Protein AF-R5SFQ6-F1 (afdb_monomer_lite)

Structure (mmCIF, N/CA/C/O backbone):
data_AF-R5SFQ6-F1
#
_entry.id   AF-R5SFQ6-F1
#
loop_
_atom_site.group_PDB
_atom_site.id
_atom_site.type_symbol
_atom_site.label_atom_id
_atom_site.label_alt_id
_atom_site.label_comp_id
_atom_site.label_asym_id
_atom_site.label_entity_id
_atom_site.label_seq_id
_atom_site.pdbx_PDB_ins_code
_atom_site.Cartn_x
_atom_site.Cartn_y
_atom_site.Cartn_z
_atom_site.occupancy
_atom_site.B_iso_or_equiv
_atom_site.auth_seq_id
_atom_site.auth_comp_id
_atom_site.auth_asym_id
_atom_site.auth_atom_id
_atom_site.pdbx_PDB_model_num
ATOM 1 N N . MET A 1 1 ? 14.998 -2.281 -19.576 1.00 63.16 1 MET A N 1
ATOM 2 C CA . MET A 1 1 ? 15.792 -1.594 -18.545 1.00 63.16 1 MET A CA 1
ATOM 3 C C . MET A 1 1 ? 16.994 -2.452 -18.244 1.00 63.16 1 MET A C 1
ATOM 5 O O . MET A 1 1 ? 16.873 -3.673 -18.250 1.00 63.16 1 MET A O 1
ATOM 9 N N . GLU A 1 2 ? 18.137 -1.828 -18.032 1.00 80.31 2 GLU A N 1
ATOM 10 C CA . GLU A 1 2 ? 19.325 -2.505 -17.527 1.00 80.31 2 GLU A CA 1
ATOM 11 C C . GLU A 1 2 ? 19.149 -2.828 -16.032 1.00 80.31 2 GLU A C 1
ATOM 13 O O . GLU A 1 2 ? 18.445 -2.115 -15.317 1.00 80.31 2 GLU A O 1
ATOM 18 N N . LEU A 1 3 ? 19.805 -3.880 -15.528 1.00 78.56 3 LEU A N 1
ATOM 19 C CA . LEU A 1 3 ? 19.635 -4.347 -14.140 1.00 78.56 3 LEU A CA 1
ATOM 20 C C . LEU A 1 3 ? 19.869 -3.233 -13.100 1.00 78.56 3 LEU A C 1
ATOM 22 O O . LEU A 1 3 ? 19.129 -3.116 -12.130 1.00 78.56 3 LEU A O 1
ATOM 26 N N . HIS A 1 4 ? 20.849 -2.365 -13.354 1.00 83.00 4 HIS A N 1
ATOM 27 C CA . HIS A 1 4 ? 21.179 -1.234 -12.487 1.00 83.00 4 HIS A CA 1
ATOM 28 C C . HIS A 1 4 ? 20.092 -0.145 -12.439 1.00 83.00 4 HIS A C 1
ATOM 30 O O . HIS A 1 4 ? 20.047 0.634 -11.490 1.00 83.00 4 HIS A O 1
ATOM 36 N N . GLU A 1 5 ? 19.245 -0.040 -13.466 1.00 82.25 5 GLU A N 1
ATOM 37 C CA . GLU A 1 5 ? 18.097 0.874 -13.472 1.00 82.25 5 GLU A CA 1
ATOM 38 C C . GLU A 1 5 ? 16.988 0.303 -12.588 1.00 82.25 5 GLU A C 1
ATOM 40 O O . GLU A 1 5 ? 16.450 1.012 -11.743 1.00 82.25 5 GLU A O 1
ATOM 45 N N . ILE A 1 6 ? 16.739 -1.005 -12.698 1.00 80.25 6 ILE A N 1
ATOM 46 C CA . ILE A 1 6 ? 15.754 -1.707 -11.869 1.00 80.25 6 ILE A CA 1
ATOM 47 C C . ILE A 1 6 ? 16.154 -1.665 -10.385 1.00 80.25 6 ILE A C 1
ATOM 49 O O . ILE A 1 6 ? 15.312 -1.410 -9.528 1.00 80.25 6 ILE A O 1
ATOM 53 N N . GLU A 1 7 ? 17.438 -1.846 -10.057 1.00 83.50 7 GLU A N 1
ATOM 54 C CA . GLU A 1 7 ? 17.934 -1.726 -8.676 1.00 83.50 7 GLU A CA 1
ATOM 55 C C . GLU A 1 7 ? 17.702 -0.325 -8.085 1.00 83.50 7 GLU A C 1
ATOM 57 O O . GLU A 1 7 ? 17.298 -0.211 -6.926 1.00 83.50 7 GLU A O 1
ATOM 62 N N . ARG A 1 8 ? 17.887 0.743 -8.876 1.00 85.06 8 ARG A N 1
ATOM 63 C CA . ARG A 1 8 ? 17.595 2.118 -8.432 1.00 85.06 8 ARG A CA 1
ATOM 64 C C . ARG A 1 8 ? 16.106 2.346 -8.204 1.00 85.06 8 ARG A C 1
ATOM 66 O O . ARG A 1 8 ? 15.744 2.985 -7.216 1.00 85.06 8 ARG A O 1
ATOM 73 N N . ASP A 1 9 ? 15.255 1.825 -9.080 1.00 80.94 9 ASP A N 1
ATOM 74 C CA . ASP A 1 9 ? 13.803 1.961 -8.940 1.00 80.94 9 ASP A CA 1
ATOM 75 C C . ASP A 1 9 ? 13.290 1.191 -7.713 1.00 80.94 9 ASP A C 1
ATOM 77 O O . ASP A 1 9 ? 12.468 1.704 -6.947 1.00 80.94 9 ASP A O 1
ATOM 81 N N . ILE A 1 10 ? 13.862 0.013 -7.436 1.00 80.81 10 ILE A N 1
ATOM 82 C CA . ILE A 1 10 ? 13.618 -0.737 -6.197 1.00 80.81 10 ILE A CA 1
ATOM 83 C C . ILE A 1 10 ? 14.050 0.077 -4.968 1.00 80.81 10 ILE A C 1
ATOM 85 O O . ILE A 1 10 ? 13.305 0.149 -3.988 1.00 80.81 10 ILE A O 1
ATOM 89 N N . GLU A 1 11 ? 15.232 0.699 -4.977 1.00 83.75 11 GLU A N 1
ATOM 90 C CA . GLU A 1 11 ? 15.692 1.543 -3.864 1.00 83.75 11 GLU A CA 1
ATOM 91 C C . GLU A 1 11 ? 14.794 2.764 -3.640 1.00 83.75 11 GLU A C 1
ATOM 93 O O . GLU A 1 11 ? 14.486 3.097 -2.489 1.00 83.75 11 GLU A O 1
ATOM 98 N N . ALA A 1 12 ? 14.328 3.401 -4.714 1.00 82.50 12 ALA A N 1
ATOM 99 C CA . ALA A 1 12 ? 13.399 4.521 -4.641 1.00 82.50 12 ALA A CA 1
ATOM 100 C C . ALA A 1 12 ? 12.064 4.100 -4.008 1.00 82.50 12 ALA A C 1
ATOM 102 O O . ALA A 1 12 ? 11.585 4.764 -3.084 1.00 82.50 12 ALA A O 1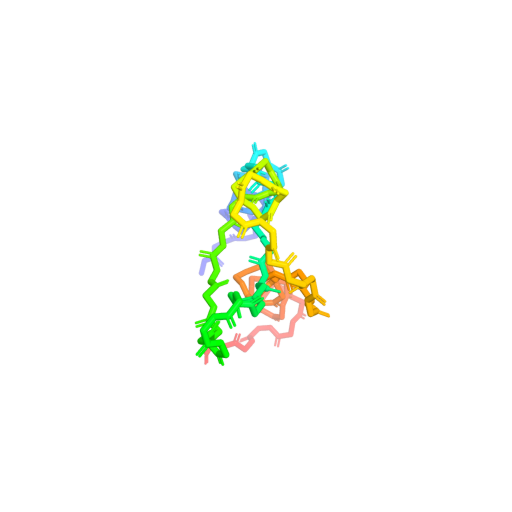
ATOM 103 N N . LEU A 1 13 ? 11.506 2.957 -4.421 1.00 77.19 13 LEU A N 1
ATOM 104 C CA . LEU A 1 13 ? 10.278 2.412 -3.839 1.00 77.19 13 LEU A CA 1
ATOM 105 C C . LEU A 1 13 ? 10.456 2.006 -2.378 1.00 77.19 13 LEU A C 1
ATOM 107 O O . LEU A 1 13 ? 9.617 2.346 -1.546 1.00 77.19 13 LEU A O 1
ATOM 111 N N . LYS A 1 14 ? 11.565 1.350 -2.025 1.00 78.44 14 LYS A N 1
ATOM 112 C CA . LYS A 1 14 ? 11.872 0.997 -0.628 1.00 78.44 14 LYS A CA 1
ATOM 113 C C . LYS A 1 14 ? 12.053 2.222 0.269 1.00 78.44 14 LYS A C 1
ATOM 115 O O . LYS A 1 14 ? 11.824 2.127 1.472 1.00 78.44 14 LYS A O 1
ATOM 120 N N . SER A 1 15 ? 12.479 3.346 -0.304 1.00 81.69 15 SER A N 1
ATOM 121 C CA . SER A 1 15 ? 12.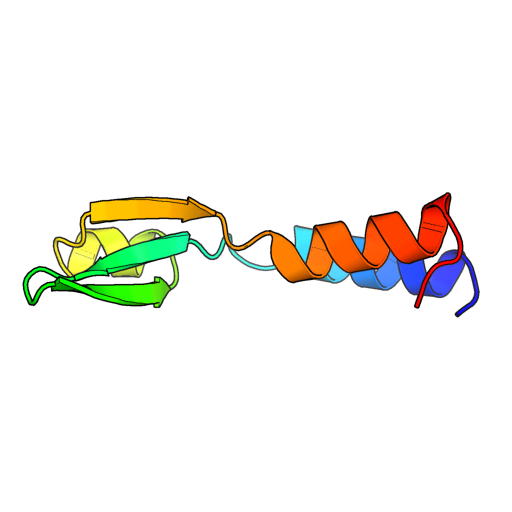630 4.621 0.405 1.00 81.69 15 SER A CA 1
ATOM 122 C C . SER A 1 15 ? 11.316 5.399 0.507 1.00 81.69 15 SER A C 1
ATOM 124 O O . SER A 1 15 ? 11.208 6.326 1.313 1.00 81.69 15 SER A O 1
ATOM 126 N N . SER A 1 16 ? 10.313 5.039 -0.297 1.00 77.06 16 SER A N 1
ATOM 127 C CA . SER A 1 16 ? 8.994 5.655 -0.238 1.00 77.06 16 SER A CA 1
ATOM 128 C C . SER A 1 16 ? 8.235 5.220 1.028 1.00 77.06 16 SER A C 1
ATOM 130 O O . SER A 1 16 ? 8.398 4.094 1.510 1.00 77.06 16 SER A O 1
ATOM 132 N N . PRO A 1 17 ? 7.407 6.099 1.620 1.00 77.69 17 PRO A N 1
ATOM 133 C CA . PRO A 1 17 ? 6.581 5.724 2.757 1.00 77.69 17 PRO A CA 1
ATOM 134 C C . PRO A 1 17 ? 5.618 4.596 2.392 1.00 77.69 17 PRO A C 1
ATOM 136 O O . PRO A 1 17 ? 4.951 4.655 1.363 1.00 77.69 17 PRO A O 1
ATOM 139 N N . LEU A 1 18 ? 5.480 3.620 3.289 1.00 80.31 18 LEU A N 1
ATOM 140 C CA . LEU A 1 18 ? 4.567 2.494 3.118 1.00 80.31 18 LEU A CA 1
ATOM 141 C C . LEU A 1 18 ? 3.137 2.969 2.798 1.00 80.31 18 LEU A C 1
ATOM 143 O O . LEU A 1 18 ? 2.504 3.670 3.602 1.00 80.31 18 LEU A O 1
ATOM 147 N N . VAL A 1 19 ? 2.619 2.544 1.645 1.00 87.19 19 VAL A N 1
ATOM 148 C CA . VAL A 1 19 ? 1.243 2.807 1.221 1.00 87.19 19 VAL A CA 1
ATOM 149 C C . VAL A 1 19 ? 0.377 1.598 1.548 1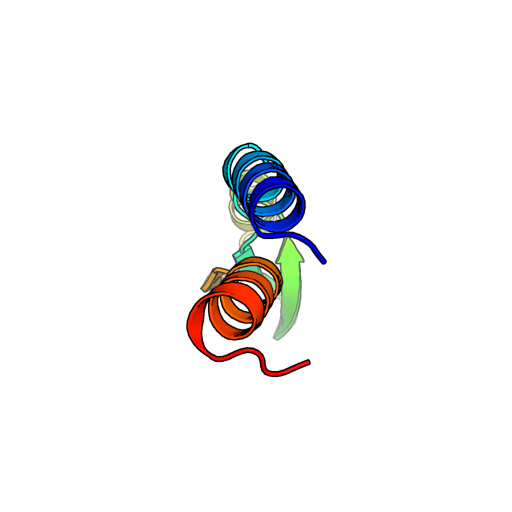.00 87.19 19 VAL A C 1
ATOM 151 O O . VAL A 1 19 ? 0.677 0.458 1.202 1.00 87.19 19 VAL A O 1
ATOM 154 N N . LEU A 1 20 ? -0.724 1.852 2.241 1.00 90.31 20 LEU A N 1
ATOM 155 C CA . LEU A 1 20 ? -1.698 0.855 2.650 1.00 90.31 20 LEU A CA 1
ATOM 156 C C . LEU A 1 20 ? -2.979 1.033 1.851 1.00 90.31 20 LEU A C 1
ATOM 158 O O . LEU A 1 20 ? -3.481 2.147 1.701 1.00 90.31 20 LEU A O 1
ATOM 162 N N . VAL A 1 21 ? -3.567 -0.072 1.417 1.00 92.69 21 VAL A N 1
ATOM 163 C CA . VAL A 1 21 ? -4.953 -0.096 0.972 1.00 92.69 21 VAL A CA 1
ATOM 164 C C . VAL A 1 21 ? -5.839 -0.290 2.198 1.00 92.69 21 VAL A C 1
ATOM 166 O O . VAL A 1 21 ? -5.802 -1.325 2.866 1.00 92.69 21 VAL A O 1
ATOM 169 N N . CYS A 1 22 ? -6.644 0.725 2.501 1.00 95.25 22 CYS A N 1
ATOM 170 C CA . CYS A 1 22 ? -7.580 0.722 3.618 1.00 95.25 22 CYS A CA 1
ATOM 171 C C . CYS A 1 22 ? -9.027 0.889 3.131 1.00 95.25 22 CYS A C 1
ATOM 173 O O . CYS A 1 22 ? -9.297 1.496 2.089 1.00 95.25 22 CYS A O 1
ATOM 175 N N . ARG A 1 23 ? -9.984 0.374 3.907 1.00 97.19 23 ARG A N 1
ATOM 176 C CA . ARG A 1 23 ? -11.417 0.624 3.740 1.00 97.19 23 ARG A CA 1
ATOM 177 C C . ARG A 1 23 ? -11.858 1.732 4.692 1.00 97.19 23 ARG A C 1
ATOM 179 O O . ARG A 1 23 ? -11.718 1.610 5.905 1.00 97.19 23 ARG A O 1
ATOM 186 N N . THR A 1 24 ? -12.414 2.807 4.147 1.00 96.12 24 THR A N 1
ATOM 187 C CA . THR A 1 24 ? -12.920 3.932 4.940 1.00 96.12 24 THR A CA 1
ATOM 188 C C . THR A 1 24 ? -14.170 3.544 5.735 1.00 96.12 24 THR A C 1
ATOM 190 O O . THR A 1 24 ? -14.858 2.590 5.360 1.00 96.12 24 THR A O 1
ATOM 193 N N . PRO A 1 25 ? -14.559 4.323 6.764 1.00 96.19 25 PRO A N 1
ATOM 194 C CA . PRO A 1 25 ? -15.822 4.110 7.480 1.00 96.19 25 PRO A CA 1
ATOM 195 C C . PRO A 1 25 ? -17.070 4.146 6.582 1.00 96.19 25 PRO A C 1
ATOM 197 O O . PRO A 1 25 ? -18.093 3.562 6.916 1.00 96.19 25 PRO A O 1
ATOM 200 N N . GLN A 1 26 ? -16.987 4.797 5.416 1.00 95.88 26 GLN A N 1
ATOM 201 C CA . GLN A 1 26 ? -18.063 4.815 4.414 1.00 95.88 26 GLN A CA 1
ATOM 202 C C . GLN A 1 26 ? -18.032 3.594 3.472 1.00 95.88 26 GLN A C 1
ATOM 204 O O . GLN A 1 26 ? -18.763 3.561 2.486 1.00 95.88 26 GLN A O 1
ATOM 209 N N . GLY A 1 27 ? -17.148 2.623 3.715 1.00 95.25 27 GLY A N 1
ATOM 210 C CA . GLY A 1 27 ? -17.011 1.398 2.926 1.00 95.25 27 GLY A CA 1
ATOM 211 C C . GLY A 1 27 ? -16.174 1.527 1.650 1.00 95.25 27 GLY A C 1
ATOM 212 O O . GLY A 1 27 ? -16.076 0.557 0.901 1.00 95.25 27 GLY A O 1
ATOM 213 N N . ARG A 1 28 ? -15.546 2.681 1.378 1.00 96.06 28 ARG A N 1
ATOM 214 C CA . ARG A 1 28 ? -14.736 2.881 0.160 1.00 96.06 28 ARG A CA 1
ATOM 215 C C . ARG A 1 28 ? -13.324 2.341 0.344 1.00 96.06 28 ARG A C 1
ATOM 217 O O . ARG A 1 28 ? -12.721 2.575 1.383 1.00 96.06 28 ARG A O 1
ATOM 224 N N . VAL A 1 29 ? -12.773 1.688 -0.674 1.00 95.19 29 VAL A N 1
ATOM 225 C CA . VAL A 1 29 ? -11.377 1.224 -0.675 1.00 95.19 29 VAL A CA 1
ATOM 226 C C . VAL A 1 29 ? -10.478 2.319 -1.250 1.00 95.19 29 VAL A C 1
ATOM 228 O O . VAL A 1 29 ? -10.777 2.859 -2.315 1.00 95.19 29 VAL A O 1
ATOM 231 N N . LYS A 1 30 ? -9.413 2.687 -0.531 1.00 93.44 30 LYS A N 1
ATOM 232 C CA . LYS A 1 30 ? -8.443 3.709 -0.947 1.00 93.44 30 LYS A CA 1
ATOM 233 C C . LYS A 1 30 ? -7.028 3.362 -0.490 1.00 93.44 30 LYS A C 1
ATOM 235 O O . LYS A 1 30 ? -6.839 2.938 0.648 1.00 93.44 30 LYS A O 1
ATOM 240 N N . ALA A 1 31 ? -6.052 3.631 -1.353 1.00 91.69 31 ALA A N 1
ATOM 241 C CA . ALA A 1 31 ? -4.640 3.651 -0.991 1.00 91.69 31 ALA A CA 1
ATOM 242 C C . ALA A 1 31 ? -4.306 4.941 -0.219 1.00 91.69 31 ALA A C 1
ATOM 244 O O . ALA A 1 31 ? -4.753 6.028 -0.596 1.00 91.69 31 ALA A O 1
ATOM 245 N N . MET A 1 32 ? -3.572 4.827 0.886 1.00 92.38 32 MET A N 1
ATOM 246 C CA . MET A 1 32 ? -3.161 5.945 1.736 1.00 92.38 32 MET A CA 1
ATOM 247 C C . MET A 1 32 ? -1.989 5.562 2.649 1.00 92.38 32 MET A C 1
ATOM 249 O O . MET A 1 32 ? -1.676 4.388 2.804 1.00 92.38 32 MET A O 1
ATOM 253 N N . SER A 1 33 ? -1.350 6.538 3.295 1.00 91.38 33 SER A N 1
ATOM 254 C CA . SER A 1 33 ? -0.313 6.254 4.295 1.00 91.38 33 SER A CA 1
ATOM 255 C C . SER A 1 33 ? -0.890 5.602 5.558 1.00 91.38 33 SER A C 1
ATOM 257 O O . SER A 1 33 ? -2.074 5.766 5.875 1.00 91.38 33 SER A O 1
ATOM 259 N N . LEU A 1 34 ? -0.031 4.933 6.337 1.00 90.00 34 LEU A N 1
ATOM 260 C CA . LEU A 1 34 ? -0.385 4.408 7.663 1.00 90.00 34 LEU A CA 1
ATOM 261 C C . LEU A 1 34 ? -1.026 5.482 8.550 1.00 90.00 34 LEU A C 1
ATOM 263 O O . LEU A 1 34 ? -2.100 5.260 9.109 1.00 90.00 34 LEU A O 1
ATOM 267 N N . GLN A 1 35 ? -0.401 6.660 8.629 1.00 92.44 35 GLN A N 1
ATOM 268 C CA . GLN A 1 35 ? -0.913 7.778 9.419 1.00 92.44 35 GLN A CA 1
ATOM 269 C C . GLN A 1 35 ? -2.339 8.147 8.999 1.00 92.44 35 GLN A C 1
ATOM 271 O O . GLN A 1 35 ? -3.223 8.267 9.845 1.00 92.44 35 GLN A O 1
ATOM 276 N N . LYS A 1 36 ? -2.600 8.255 7.690 1.00 93.75 36 LYS A N 1
ATOM 277 C CA . LYS A 1 36 ? -3.926 8.632 7.200 1.00 93.75 36 LYS A CA 1
ATOM 278 C C . LYS A 1 36 ? -4.977 7.555 7.455 1.00 93.75 36 LYS A C 1
ATOM 280 O O . LYS A 1 36 ? -6.129 7.881 7.749 1.00 93.75 36 LYS A O 1
ATOM 285 N N . CYS A 1 37 ? -4.588 6.286 7.361 1.00 93.12 37 CYS A N 1
ATOM 286 C CA . CYS A 1 37 ? -5.467 5.161 7.662 1.00 93.12 37 CYS A CA 1
ATOM 287 C C . CYS A 1 37 ? -5.941 5.216 9.125 1.00 93.12 37 CYS A C 1
ATOM 289 O O . CYS A 1 37 ? -7.143 5.120 9.378 1.00 93.12 37 CYS A O 1
ATOM 291 N N . VAL A 1 38 ? -5.031 5.510 10.061 1.00 93.75 38 VAL A N 1
ATOM 292 C CA . VAL A 1 38 ? -5.353 5.705 11.485 1.00 93.75 38 VAL A CA 1
ATOM 293 C C . VAL A 1 38 ? -6.217 6.950 11.708 1.00 93.75 38 VAL A C 1
ATOM 295 O O . VAL A 1 38 ? -7.282 6.850 12.312 1.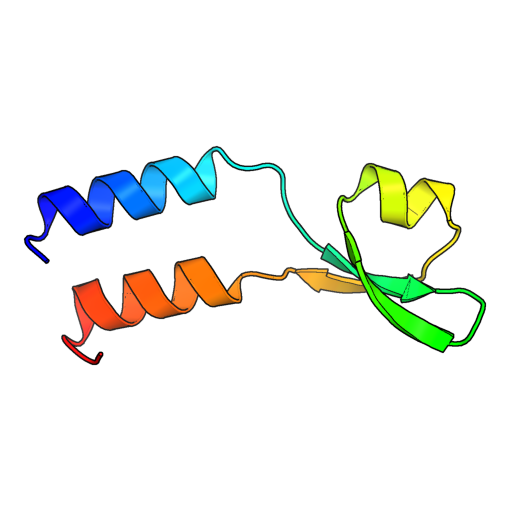00 93.75 38 VAL A O 1
ATOM 298 N N . GLU A 1 39 ? -5.812 8.111 11.183 1.00 96.56 39 GLU A N 1
ATOM 299 C CA . GLU A 1 39 ? -6.533 9.387 11.356 1.00 96.56 39 GLU A CA 1
ATOM 300 C C . GLU A 1 39 ? -7.986 9.337 10.867 1.00 96.56 39 GLU A C 1
ATOM 302 O O . GLU A 1 39 ? -8.854 10.025 11.398 1.00 96.56 39 GLU A O 1
ATOM 307 N N . THR A 1 40 ? -8.257 8.546 9.829 1.00 95.12 40 THR A N 1
ATOM 308 C CA . THR A 1 40 ? -9.595 8.428 9.235 1.00 95.12 40 THR A CA 1
ATOM 309 C C . THR A 1 40 ? -10.450 7.333 9.870 1.00 95.12 40 THR A C 1
ATOM 311 O O . THR A 1 40 ? -11.599 7.163 9.459 1.00 95.12 40 THR A O 1
ATOM 314 N N . GLY A 1 41 ? -9.915 6.580 10.838 1.00 95.44 41 GLY A N 1
ATOM 315 C CA . GLY A 1 41 ? -10.582 5.406 11.405 1.00 95.44 41 GLY A CA 1
ATOM 316 C C . GLY A 1 41 ? -10.844 4.314 10.364 1.00 95.44 41 GLY A C 1
ATOM 317 O O . GLY A 1 41 ? -11.827 3.582 10.471 1.00 95.44 41 GLY A O 1
ATOM 318 N N . SER A 1 42 ? -10.018 4.247 9.318 1.00 96.38 42 SER A N 1
ATOM 319 C CA . SER A 1 42 ? -10.151 3.250 8.258 1.00 96.38 42 SER A CA 1
ATOM 320 C C . SER A 1 42 ? -9.634 1.892 8.730 1.00 96.38 42 SER A C 1
ATOM 322 O O . SER A 1 42 ? -8.697 1.810 9.523 1.00 96.38 42 SER A O 1
ATOM 324 N N . SER A 1 43 ? -10.212 0.808 8.214 1.00 95.69 43 SER A N 1
ATOM 325 C CA . SER A 1 43 ? -9.703 -0.542 8.448 1.00 95.69 43 SER A CA 1
ATOM 326 C C . SER A 1 43 ? -8.659 -0.916 7.401 1.00 95.69 43 SER A C 1
ATOM 328 O O . SER A 1 43 ? -8.868 -0.745 6.199 1.00 95.69 43 SER A O 1
ATOM 330 N N . PHE A 1 44 ? -7.520 -1.428 7.859 1.00 93.62 44 PHE A N 1
ATOM 331 C CA . PHE A 1 44 ? -6.472 -1.955 6.989 1.00 93.62 44 PHE A CA 1
ATOM 332 C C . PHE A 1 44 ? -6.964 -3.189 6.218 1.00 93.62 44 PHE A C 1
ATOM 334 O O . PHE A 1 44 ? -7.650 -4.037 6.792 1.00 93.62 44 PHE A O 1
ATOM 341 N N . LEU A 1 45 ? -6.603 -3.289 4.933 1.00 91.12 45 LEU A N 1
ATOM 342 C CA . LEU A 1 45 ? -6.843 -4.478 4.112 1.00 91.12 45 LEU A CA 1
ATOM 343 C C . LEU A 1 45 ? -5.527 -5.164 3.724 1.00 91.12 45 LEU A C 1
ATOM 345 O O . LEU A 1 45 ? -5.316 -6.315 4.090 1.00 91.12 45 LEU A O 1
ATOM 349 N N . TYR A 1 46 ? -4.664 -4.470 2.979 1.00 87.88 46 TYR A N 1
ATOM 350 C CA . TYR A 1 46 ? -3.371 -4.982 2.511 1.00 87.88 46 TYR A CA 1
ATOM 351 C C . TYR A 1 46 ? -2.410 -3.827 2.191 1.00 87.88 46 TYR A C 1
ATOM 353 O O . TYR A 1 46 ? -2.817 -2.667 2.115 1.00 87.88 46 TYR A O 1
ATOM 361 N N . VAL A 1 47 ? -1.118 -4.123 2.052 1.00 87.44 47 VAL A N 1
ATOM 362 C CA . VAL A 1 47 ? -0.108 -3.144 1.618 1.00 87.44 47 VAL A CA 1
ATOM 363 C C . VAL A 1 47 ? -0.171 -3.018 0.097 1.00 87.44 47 VAL A C 1
ATOM 365 O O . VAL A 1 47 ? -0.248 -4.034 -0.582 1.00 87.44 47 VAL A O 1
ATOM 368 N N . ALA A 1 48 ? -0.134 -1.799 -0.441 1.00 83.81 48 ALA A N 1
ATOM 369 C CA . ALA A 1 48 ? -0.011 -1.589 -1.882 1.00 83.81 48 ALA A CA 1
ATOM 370 C C . ALA A 1 48 ? 1.453 -1.828 -2.293 1.00 83.81 48 ALA A C 1
ATOM 3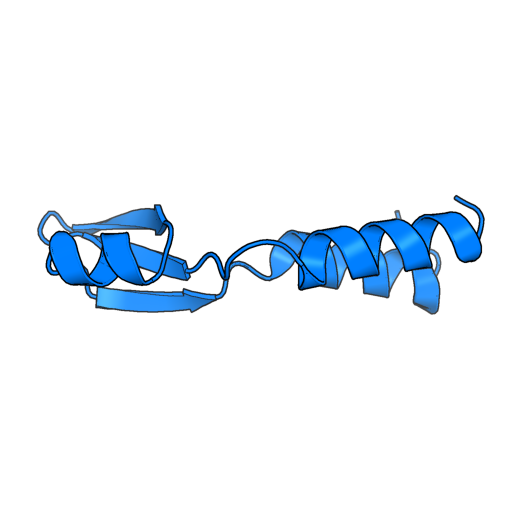72 O O . ALA A 1 48 ? 2.262 -0.904 -2.239 1.00 83.81 48 ALA A O 1
ATOM 373 N N . VAL A 1 49 ? 1.801 -3.080 -2.614 1.00 74.50 49 VAL A N 1
ATOM 374 C CA . VAL A 1 49 ? 3.159 -3.492 -3.037 1.00 74.50 49 VAL A CA 1
ATOM 375 C C . VAL A 1 49 ? 3.265 -3.646 -4.563 1.00 74.50 49 VAL A C 1
ATOM 377 O O . VAL A 1 49 ? 4.333 -3.965 -5.073 1.00 74.50 49 VAL A O 1
ATOM 380 N N . ASP A 1 50 ? 2.180 -3.370 -5.294 1.00 69.94 50 ASP A N 1
ATOM 381 C CA . ASP A 1 50 ? 2.010 -3.718 -6.712 1.00 69.94 50 ASP A CA 1
ATOM 382 C C . ASP A 1 50 ? 3.145 -3.204 -7.622 1.00 69.94 50 ASP A C 1
ATOM 384 O O . ASP A 1 50 ? 3.556 -3.896 -8.550 1.00 69.94 50 ASP A O 1
ATOM 388 N N . GLU A 1 51 ? 3.699 -2.019 -7.348 1.00 68.50 51 GLU A N 1
ATOM 389 C CA . GLU A 1 51 ? 4.797 -1.446 -8.145 1.00 68.50 51 GLU A CA 1
ATOM 390 C C . GLU A 1 51 ? 6.144 -2.145 -7.893 1.00 68.50 51 GLU A C 1
ATOM 392 O O . GLU A 1 51 ? 6.943 -2.301 -8.816 1.00 68.50 51 GLU A O 1
ATOM 397 N N . LEU A 1 52 ? 6.392 -2.609 -6.664 1.00 72.69 52 LEU A N 1
ATOM 398 C CA . LEU A 1 52 ? 7.616 -3.338 -6.327 1.00 72.69 52 LEU A CA 1
ATOM 399 C C . LEU A 1 52 ? 7.566 -4.772 -6.864 1.00 72.69 52 LEU A C 1
ATOM 401 O O . LEU A 1 52 ? 8.564 -5.255 -7.395 1.00 72.69 52 LEU A O 1
ATOM 405 N N . ASP A 1 53 ? 6.410 -5.429 -6.765 1.00 77.56 53 ASP A N 1
ATOM 406 C CA . ASP A 1 53 ? 6.219 -6.785 -7.285 1.00 77.56 53 ASP A CA 1
ATOM 407 C C . ASP A 1 53 ? 6.387 -6.819 -8.812 1.00 77.56 53 ASP A C 1
ATOM 409 O O . ASP A 1 53 ? 7.078 -7.695 -9.330 1.00 77.56 53 ASP A O 1
ATOM 413 N N . ALA A 1 54 ? 5.841 -5.829 -9.529 1.00 75.50 54 ALA A N 1
ATOM 414 C CA . ALA A 1 54 ? 6.008 -5.705 -10.977 1.00 75.50 54 ALA A CA 1
ATOM 415 C C . ALA A 1 54 ? 7.475 -5.488 -11.389 1.00 75.50 54 ALA A C 1
ATOM 417 O O . ALA A 1 54 ? 7.954 -6.123 -12.328 1.00 75.50 54 ALA A O 1
ATOM 418 N N . LEU A 1 55 ? 8.215 -4.633 -10.673 1.00 74.00 55 LEU A N 1
ATOM 419 C CA . LEU A 1 55 ? 9.635 -4.403 -10.959 1.00 74.00 55 LEU A CA 1
ATOM 420 C C . LEU A 1 55 ? 10.492 -5.638 -10.680 1.00 74.00 55 LEU A C 1
ATOM 422 O O . LEU A 1 55 ? 11.408 -5.931 -11.447 1.00 74.00 55 LEU A O 1
ATOM 426 N N . LEU A 1 56 ? 10.202 -6.378 -9.608 1.00 79.81 56 LEU A N 1
ATOM 427 C CA . LEU A 1 56 ? 10.903 -7.623 -9.294 1.00 79.81 56 LEU A CA 1
ATOM 428 C C . LEU A 1 56 ? 10.600 -8.719 -10.319 1.00 79.81 56 LEU A C 1
ATOM 430 O O . LEU A 1 56 ? 11.523 -9.418 -10.738 1.00 79.81 56 LEU A O 1
ATOM 434 N N . ASP A 1 57 ? 9.345 -8.849 -10.754 1.00 80.00 57 ASP A N 1
ATOM 435 C CA . ASP A 1 57 ? 8.960 -9.784 -11.815 1.00 80.00 57 ASP A CA 1
ATOM 436 C C . ASP A 1 57 ? 9.692 -9.460 -13.124 1.00 80.00 57 ASP A C 1
ATOM 438 O O . ASP A 1 57 ? 10.312 -10.337 -13.723 1.00 80.00 57 ASP A O 1
ATOM 442 N N . GLN A 1 58 ? 9.756 -8.182 -13.505 1.00 79.12 58 GLN A N 1
ATOM 443 C CA . GLN A 1 58 ? 10.513 -7.752 -14.677 1.00 79.12 58 GLN A CA 1
ATOM 444 C C . GLN A 1 58 ? 12.019 -8.030 -14.543 1.00 79.12 58 GLN A C 1
ATOM 446 O O . GLN A 1 58 ? 12.648 -8.465 -15.509 1.00 79.12 58 GLN A O 1
ATOM 451 N N . ALA A 1 59 ? 12.611 -7.812 -13.363 1.00 76.31 59 ALA A N 1
ATOM 452 C CA . ALA A 1 59 ? 14.040 -8.041 -13.132 1.00 76.31 59 ALA A CA 1
ATOM 453 C C . ALA A 1 59 ? 14.421 -9.525 -13.192 1.00 7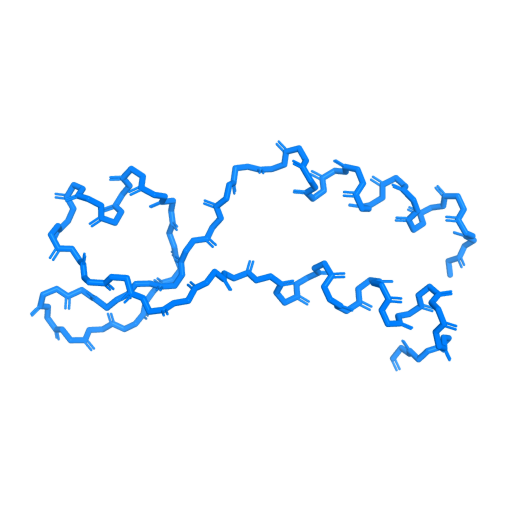6.31 59 ALA A C 1
ATOM 455 O O . ALA A 1 59 ? 15.479 -9.877 -13.714 1.00 76.31 59 ALA A O 1
ATOM 456 N N . ILE A 1 60 ? 13.582 -10.384 -12.607 1.00 81.19 60 ILE A N 1
ATOM 457 C CA . ILE A 1 60 ? 13.879 -11.804 -12.390 1.00 81.19 60 ILE A CA 1
ATOM 458 C C . ILE A 1 60 ? 13.396 -12.648 -13.570 1.00 81.19 60 ILE A C 1
ATOM 460 O O . ILE A 1 60 ? 14.118 -13.533 -14.030 1.00 81.19 60 ILE A O 1
ATOM 464 N N . ASN A 1 61 ? 12.189 -12.373 -14.064 1.00 81.12 61 ASN A N 1
ATOM 465 C CA . ASN A 1 61 ? 11.514 -13.177 -15.081 1.00 81.12 61 ASN A CA 1
ATOM 466 C C . ASN A 1 61 ? 11.545 -12.531 -16.477 1.00 81.12 61 ASN A C 1
ATOM 468 O O . ASN A 1 61 ? 11.235 -13.205 -17.460 1.00 81.12 61 ASN A O 1
ATOM 472 N N . GLY A 1 62 ? 11.953 -11.262 -16.599 1.00 69.31 62 GLY A N 1
ATOM 473 C CA . GLY A 1 62 ? 12.051 -10.562 -17.887 1.00 69.31 62 GLY A CA 1
ATOM 474 C C . GLY A 1 62 ? 10.698 -10.232 -18.525 1.00 69.31 62 GLY A C 1
ATOM 475 O O . GLY A 1 62 ? 10.642 -9.917 -19.714 1.00 69.31 62 GLY A O 1
ATOM 476 N N . THR A 1 63 ? 9.609 -10.331 -17.765 1.00 59.34 63 THR A N 1
ATOM 477 C CA . THR A 1 63 ? 8.238 -10.078 -18.208 1.00 59.34 63 THR A CA 1
ATOM 478 C C . THR A 1 63 ? 7.876 -8.605 -18.008 1.00 59.34 63 THR A C 1
ATOM 480 O O . THR A 1 63 ? 8.056 -8.053 -16.928 1.00 59.34 63 THR A O 1
ATOM 483 N N . ALA A 1 64 ? 7.420 -7.956 -19.083 1.00 54.53 64 ALA A N 1
ATOM 484 C CA . ALA A 1 64 ? 6.914 -6.582 -19.118 1.00 54.53 64 ALA A CA 1
ATOM 485 C C . ALA A 1 64 ? 5.461 -6.582 -19.602 1.00 54.53 64 ALA A C 1
ATOM 487 O O . ALA A 1 64 ? 5.156 -7.402 -20.502 1.00 54.53 64 ALA A O 1
#

Secondary structure (DSSP, 8-state):
--HHHHHHHHHHHHHSPPEEEEE-TTS-EEEEEHHHHHHTTPEEEEE--HHHHHHHHHHHH---

Foldseek 3Di:
DPLVVLVVVLVVVVPDAWWFFWQAPVRDTDIDHPVVCVVRVTHTDGTPCPVVVVSVCCNPVVDD

Radius of gyration: 14.66 Å; chains: 1; bounding box: 39×23×31 Å

pLDDT: mean 84.41, std 9.82, range [54.53, 97.19]

Sequence (64 aa):
MELHEIERDIEALKSSPLVLVCRTPQGRVKAMSLQKCVETGSSFLYVAVDELDALLDQAINGTA